Protein AF-A0A2N8DM18-F1 (afdb_monomer_lite)

Structure (mmCIF, N/CA/C/O backbone):
data_AF-A0A2N8DM18-F1
#
_entry.id   AF-A0A2N8DM18-F1
#
loop_
_atom_site.group_PDB
_atom_site.id
_atom_site.type_symbol
_atom_site.label_atom_id
_atom_site.label_alt_id
_atom_site.label_comp_id
_atom_site.label_asym_id
_atom_site.label_entity_id
_atom_site.label_seq_id
_atom_site.pdbx_PDB_ins_code
_atom_site.Cartn_x
_atom_site.Cartn_y
_atom_site.Cartn_z
_atom_site.occupancy
_atom_site.B_iso_or_equiv
_atom_site.auth_seq_id
_atom_site.auth_comp_id
_atom_site.auth_asym_id
_atom_site.auth_atom_id
_atom_site.pdbx_PDB_model_num
ATOM 1 N N . VAL A 1 1 ? -5.642 4.373 -10.695 1.00 96.88 1 VAL A N 1
ATOM 2 C CA . VAL A 1 1 ? -4.197 4.249 -10.357 1.00 96.88 1 VAL A CA 1
ATOM 3 C C . VAL A 1 1 ? -3.363 5.368 -10.979 1.00 96.88 1 VAL A C 1
ATOM 5 O O . VAL A 1 1 ? -3.244 5.444 -12.201 1.00 96.88 1 VAL A O 1
ATOM 8 N N . ILE A 1 2 ? -2.729 6.218 -10.164 1.00 98.44 2 ILE A N 1
ATOM 9 C CA . ILE A 1 2 ? -1.773 7.238 -10.633 1.00 98.44 2 ILE A CA 1
ATOM 10 C C . ILE A 1 2 ? -0.369 6.833 -10.178 1.00 98.44 2 ILE A C 1
ATOM 12 O O . ILE A 1 2 ? 0.016 7.042 -9.031 1.00 98.44 2 ILE A O 1
ATOM 16 N N . ALA A 1 3 ? 0.392 6.231 -11.091 1.00 97.88 3 ALA A N 1
ATOM 17 C CA . ALA A 1 3 ? 1.748 5.749 -10.846 1.00 97.88 3 ALA A CA 1
ATOM 18 C C . ALA A 1 3 ? 2.586 5.732 -12.137 1.00 97.88 3 ALA A C 1
ATOM 20 O O . ALA A 1 3 ? 2.045 5.844 -13.240 1.00 97.88 3 ALA A O 1
ATOM 21 N N . GLY A 1 4 ? 3.909 5.577 -12.007 1.00 96.94 4 GLY A N 1
ATOM 22 C CA . GLY A 1 4 ? 4.791 5.271 -13.144 1.00 96.94 4 GLY A CA 1
ATOM 23 C C . GLY A 1 4 ? 4.546 3.857 -13.690 1.00 96.94 4 GLY A C 1
ATOM 24 O O . GLY A 1 4 ? 4.042 3.011 -12.960 1.00 96.94 4 GLY A O 1
ATOM 25 N N . GLY A 1 5 ? 4.918 3.589 -14.950 1.00 97.88 5 GLY A N 1
ATOM 26 C CA . GLY A 1 5 ? 4.530 2.367 -15.680 1.00 97.88 5 GLY A CA 1
ATOM 27 C C . GLY A 1 5 ? 4.772 1.049 -14.932 1.00 97.88 5 GLY A C 1
ATOM 28 O O . GLY A 1 5 ? 3.845 0.258 -14.794 1.00 97.88 5 GLY A O 1
ATOM 29 N N . SER A 1 6 ? 5.974 0.845 -14.381 1.00 98.00 6 SER A N 1
ATOM 30 C CA . SER A 1 6 ? 6.309 -0.379 -13.637 1.00 98.00 6 SER A CA 1
ATOM 31 C C . SER A 1 6 ? 5.442 -0.579 -12.390 1.00 98.00 6 SER A C 1
ATOM 33 O O . S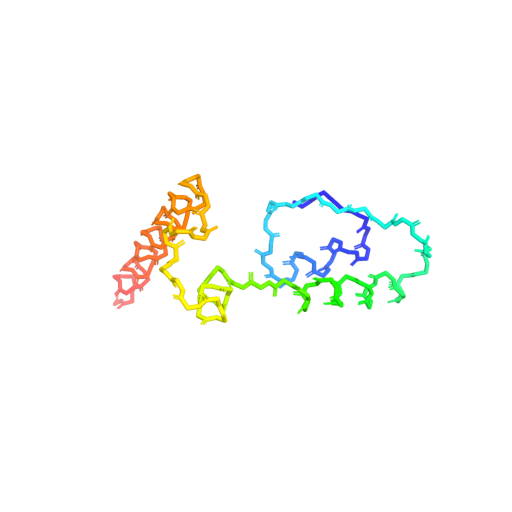ER A 1 6 ? 4.895 -1.656 -12.190 1.00 98.00 6 SER A O 1
ATOM 35 N N . ALA A 1 7 ? 5.283 0.462 -11.568 1.00 98.19 7 ALA A N 1
ATOM 36 C CA . ALA A 1 7 ? 4.465 0.391 -10.357 1.00 98.19 7 ALA A CA 1
ATOM 37 C C . ALA A 1 7 ? 2.968 0.277 -10.690 1.00 98.19 7 ALA A C 1
ATOM 39 O O . ALA A 1 7 ? 2.248 -0.465 -10.032 1.00 98.19 7 ALA A O 1
ATOM 40 N N . ARG A 1 8 ? 2.506 0.973 -11.741 1.00 98.56 8 ARG A N 1
ATOM 41 C CA . ARG A 1 8 ? 1.122 0.898 -12.225 1.00 98.56 8 ARG A CA 1
ATOM 42 C C . ARG A 1 8 ? 0.746 -0.534 -12.595 1.00 98.56 8 ARG A C 1
ATOM 44 O O . ARG A 1 8 ? -0.274 -1.002 -12.114 1.00 98.56 8 ARG A O 1
ATOM 51 N N . ALA A 1 9 ? 1.580 -1.225 -13.375 1.00 98.38 9 ALA A N 1
ATOM 52 C CA . ALA A 1 9 ? 1.311 -2.602 -13.787 1.00 98.38 9 ALA A CA 1
ATOM 53 C C . ALA A 1 9 ? 1.142 -3.546 -12.584 1.00 98.38 9 ALA A C 1
ATOM 55 O O . ALA A 1 9 ? 0.224 -4.358 -12.561 1.00 98.38 9 ALA A O 1
ATOM 56 N N . VAL A 1 10 ? 1.987 -3.406 -11.557 1.00 98.38 10 VAL A N 1
ATOM 57 C CA . VAL A 1 10 ? 1.871 -4.198 -10.321 1.00 98.38 10 VAL A CA 1
ATOM 58 C C . VAL A 1 10 ? 0.564 -3.889 -9.587 1.00 98.38 10 VAL A C 1
ATOM 60 O O . VAL A 1 10 ? -0.165 -4.809 -9.229 1.00 98.38 10 VAL A O 1
ATOM 63 N N . LEU A 1 11 ? 0.256 -2.606 -9.381 1.00 98.50 11 LEU A N 1
ATOM 64 C CA . LEU A 1 11 ? -0.921 -2.164 -8.625 1.00 98.50 11 LEU A CA 1
ATOM 65 C C . LEU A 1 11 ? -2.237 -2.540 -9.320 1.00 98.50 11 LEU A C 1
ATOM 67 O O . LEU A 1 11 ? -3.170 -2.979 -8.654 1.00 98.50 11 LEU A O 1
ATOM 71 N N . GLU A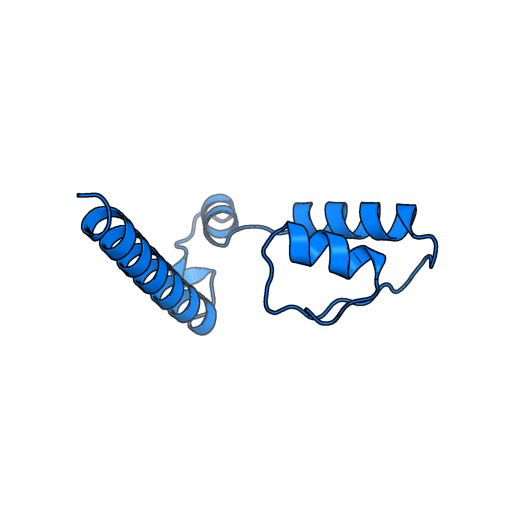 1 12 ? -2.301 -2.420 -10.647 1.00 98.44 12 GLU A N 1
ATOM 72 C CA . GLU A 1 12 ? -3.467 -2.832 -11.436 1.00 98.44 12 GLU A CA 1
ATOM 73 C C . GLU A 1 12 ? -3.675 -4.349 -11.376 1.00 98.44 12 GLU A C 1
ATOM 75 O O . GLU A 1 12 ? -4.790 -4.798 -11.119 1.00 98.44 12 GLU A O 1
ATOM 80 N N . CYS A 1 13 ? -2.609 -5.147 -11.521 1.00 98.06 13 CYS A N 1
ATOM 81 C CA . CYS A 1 13 ? -2.688 -6.604 -11.368 1.00 98.06 13 CYS A CA 1
ATOM 82 C C . CYS A 1 13 ? -3.081 -7.033 -9.947 1.00 98.06 13 CYS A C 1
ATOM 84 O O . CYS A 1 13 ? -3.727 -8.063 -9.777 1.00 98.06 13 CYS A O 1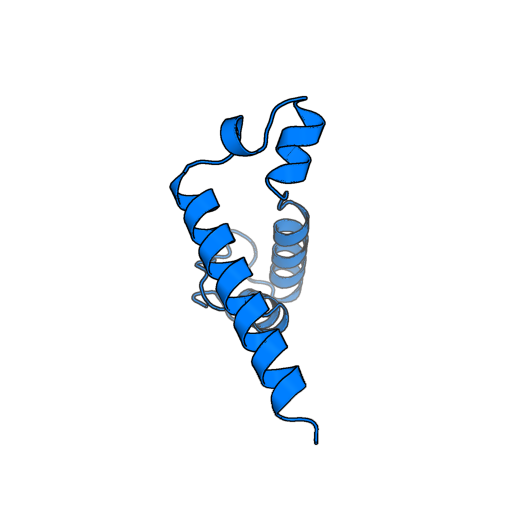
ATOM 86 N N . ALA A 1 14 ? -2.711 -6.250 -8.931 1.00 97.56 14 ALA A N 1
ATOM 87 C CA . ALA A 1 14 ? -3.118 -6.476 -7.547 1.00 97.56 14 ALA A CA 1
ATOM 88 C C . ALA A 1 14 ? -4.583 -6.079 -7.268 1.00 97.56 14 ALA A C 1
ATOM 90 O O . ALA A 1 14 ? -5.058 -6.275 -6.153 1.00 97.56 14 ALA A O 1
ATOM 91 N N . GLY A 1 15 ? -5.300 -5.515 -8.249 1.00 97.50 15 GLY A N 1
ATOM 92 C CA . GLY A 1 15 ? -6.686 -5.068 -8.088 1.00 97.50 15 GLY A CA 1
ATOM 93 C C . GLY A 1 15 ? -6.829 -3.735 -7.350 1.00 97.50 15 GLY A C 1
ATOM 94 O O . GLY A 1 15 ? -7.914 -3.400 -6.886 1.00 97.50 15 GLY A O 1
ATOM 95 N N . VAL A 1 16 ? -5.754 -2.951 -7.223 1.00 97.69 16 VAL A N 1
ATOM 96 C CA . VAL A 1 16 ? -5.826 -1.626 -6.602 1.00 97.69 16 VAL A CA 1
ATOM 97 C C . VAL A 1 16 ? -6.381 -0.635 -7.617 1.00 97.69 16 VAL A C 1
ATOM 99 O O . VAL A 1 16 ? -5.778 -0.399 -8.662 1.00 97.69 16 VAL A O 1
ATOM 102 N N . HIS A 1 17 ? -7.515 -0.017 -7.302 1.00 96.62 17 HIS A N 1
ATOM 103 C CA . HIS A 1 17 ? -8.176 0.927 -8.206 1.00 96.62 17 HIS A CA 1
ATOM 104 C C . HIS A 1 17 ? -7.727 2.374 -7.959 1.00 96.62 17 HIS A C 1
ATOM 106 O O . HIS A 1 17 ? -7.319 3.075 -8.896 1.00 96.62 17 HIS A O 1
ATOM 112 N N . ASP A 1 18 ? -7.681 2.786 -6.691 1.00 97.88 18 ASP A N 1
ATOM 113 C CA . ASP A 1 18 ? -7.426 4.167 -6.279 1.00 97.88 18 ASP A CA 1
ATOM 114 C C . ASP A 1 18 ? -6.190 4.273 -5.388 1.00 97.88 18 ASP A C 1
ATOM 116 O O . ASP A 1 18 ? -6.196 3.929 -4.210 1.00 97.88 18 ASP A O 1
ATOM 120 N N . VAL A 1 19 ? -5.095 4.756 -5.976 1.00 97.94 19 VAL A N 1
ATOM 121 C CA . VAL A 1 19 ? -3.810 4.941 -5.294 1.00 97.94 19 VAL A CA 1
ATOM 122 C C . VAL A 1 19 ? -2.957 5.970 -6.032 1.00 97.94 19 VAL A C 1
ATOM 124 O O . VAL A 1 19 ? -3.005 6.071 -7.266 1.00 97.94 19 VAL A O 1
ATOM 127 N N . LEU A 1 20 ? -2.156 6.712 -5.268 1.00 98.50 20 LEU A N 1
ATOM 128 C CA . LEU A 1 20 ? -1.092 7.584 -5.759 1.00 98.50 20 LEU A CA 1
ATOM 129 C C . LEU A 1 20 ? 0.256 6.950 -5.412 1.00 98.50 20 LEU A C 1
ATOM 131 O O . LEU A 1 20 ? 0.518 6.664 -4.247 1.00 98.50 20 LEU A O 1
ATOM 135 N N . ALA A 1 21 ? 1.128 6.759 -6.399 1.00 97.94 21 ALA A N 1
ATOM 136 C CA . ALA A 1 21 ? 2.471 6.237 -6.170 1.00 97.94 21 ALA A CA 1
ATOM 137 C C . ALA A 1 21 ? 3.512 6.962 -7.029 1.00 97.94 21 ALA A C 1
ATOM 139 O O . ALA A 1 21 ? 3.279 7.313 -8.189 1.00 97.94 21 ALA A O 1
ATOM 140 N N . LYS A 1 22 ? 4.709 7.153 -6.470 1.00 97.56 22 LYS A N 1
ATOM 141 C CA . LYS A 1 22 ? 5.835 7.790 -7.154 1.00 97.56 22 LYS A CA 1
ATOM 142 C C . LYS A 1 22 ? 7.137 7.076 -6.798 1.00 97.56 22 LYS A C 1
ATOM 144 O O . LYS A 1 22 ? 7.471 6.961 -5.628 1.00 97.56 22 LYS A O 1
ATOM 149 N N . SER A 1 23 ? 7.895 6.643 -7.809 1.00 96.69 23 SER A N 1
ATOM 150 C CA . SER A 1 23 ? 9.284 6.205 -7.603 1.00 96.69 23 SER A CA 1
ATOM 151 C C . SER A 1 23 ? 10.176 7.426 -7.355 1.00 96.69 23 SER A C 1
ATOM 153 O O . SER A 1 23 ? 10.159 8.367 -8.159 1.00 96.69 23 SER A O 1
ATOM 155 N N . LEU A 1 24 ? 10.921 7.403 -6.245 1.00 96.62 24 LEU A N 1
ATOM 156 C CA . LEU A 1 24 ? 11.820 8.476 -5.789 1.00 96.62 24 LEU A CA 1
ATOM 157 C C . LEU A 1 24 ? 13.312 8.142 -5.959 1.00 96.62 24 LEU A C 1
ATOM 159 O O . LEU A 1 24 ? 14.160 8.977 -5.664 1.00 96.62 24 LEU A O 1
ATOM 163 N N . GLY A 1 25 ? 13.634 6.926 -6.402 1.00 93.88 25 GLY A N 1
ATOM 164 C CA . GLY A 1 25 ? 15.005 6.438 -6.526 1.00 93.88 25 GLY A CA 1
ATOM 165 C C . GLY A 1 25 ? 15.333 6.025 -7.955 1.00 93.88 25 GLY A C 1
ATOM 166 O O . GLY A 1 25 ? 15.245 6.819 -8.890 1.00 93.88 25 GLY A O 1
ATOM 167 N N . SER A 1 26 ? 15.721 4.760 -8.123 1.00 94.12 26 SER A N 1
ATOM 168 C CA . SER A 1 26 ? 16.064 4.200 -9.430 1.00 94.12 26 SER A CA 1
ATOM 169 C C . SER A 1 26 ? 14.907 4.309 -10.433 1.00 94.12 26 SER A C 1
ATOM 171 O O . SER A 1 26 ? 13.742 4.083 -10.098 1.00 94.12 26 SER A O 1
ATOM 173 N N . SER A 1 27 ? 15.248 4.602 -11.689 1.00 94.44 27 SER A N 1
ATOM 174 C CA . SER A 1 27 ? 14.339 4.514 -12.837 1.00 94.44 27 SER A CA 1
ATOM 175 C C . SER A 1 27 ? 14.377 3.147 -13.531 1.00 94.44 27 SER A C 1
ATOM 177 O O . SER A 1 27 ? 13.628 2.926 -14.481 1.00 94.44 27 SER A O 1
ATOM 179 N N . ASN A 1 28 ? 15.230 2.218 -13.077 1.00 97.94 28 ASN A N 1
ATOM 180 C CA . ASN A 1 28 ? 15.285 0.869 -13.629 1.00 97.94 28 ASN A CA 1
ATOM 181 C C . ASN A 1 28 ? 13.990 0.107 -13.309 1.00 97.94 28 ASN A C 1
ATOM 183 O O . ASN A 1 28 ? 13.608 -0.018 -12.146 1.00 97.94 28 ASN A O 1
ATOM 187 N N . ALA A 1 29 ? 13.339 -0.429 -14.343 1.00 98.06 29 ALA A N 1
ATOM 188 C CA . ALA A 1 29 ? 12.016 -1.029 -14.213 1.00 98.06 29 ALA A CA 1
ATOM 189 C C . ALA A 1 29 ? 11.971 -2.196 -13.215 1.00 98.06 29 ALA A C 1
ATOM 191 O O . ALA A 1 29 ? 11.040 -2.248 -12.418 1.00 98.06 29 ALA A O 1
ATOM 192 N N . ILE A 1 30 ? 12.973 -3.082 -13.224 1.00 98.19 30 ILE A N 1
ATOM 193 C CA . ILE A 1 30 ? 13.035 -4.250 -12.330 1.00 98.19 30 ILE A CA 1
ATOM 194 C C . ILE A 1 30 ? 13.113 -3.788 -10.874 1.00 98.19 30 ILE A C 1
ATOM 196 O O . ILE A 1 30 ? 12.333 -4.236 -10.038 1.00 98.19 30 ILE A O 1
ATOM 200 N N . ASN A 1 31 ? 13.986 -2.822 -10.584 1.00 98.19 31 ASN A N 1
ATOM 201 C CA . ASN A 1 31 ? 14.136 -2.293 -9.229 1.00 98.19 31 ASN A CA 1
ATOM 202 C C . ASN A 1 31 ? 12.869 -1.581 -8.742 1.00 98.19 31 ASN A C 1
ATOM 204 O O . ASN A 1 31 ? 12.527 -1.686 -7.570 1.00 98.19 31 ASN A O 1
ATOM 208 N N . VAL A 1 32 ? 12.152 -0.880 -9.628 1.00 98.44 32 VAL A N 1
ATOM 209 C CA . VAL A 1 32 ? 10.869 -0.252 -9.271 1.00 98.44 32 VAL A CA 1
ATOM 210 C C . VAL A 1 32 ? 9.804 -1.306 -8.973 1.00 98.44 32 VAL A C 1
ATOM 212 O O . VAL A 1 32 ? 9.039 -1.122 -8.031 1.00 98.44 32 VAL A O 1
ATOM 215 N N . VAL A 1 33 ? 9.753 -2.407 -9.731 1.00 98.38 33 VAL A N 1
ATOM 216 C CA . VAL A 1 33 ? 8.840 -3.524 -9.437 1.00 98.38 33 VAL A CA 1
ATOM 217 C C . VAL A 1 33 ? 9.164 -4.133 -8.075 1.00 98.38 33 VAL A C 1
ATOM 219 O O . VAL A 1 33 ? 8.263 -4.212 -7.246 1.00 98.38 33 VAL A O 1
ATOM 222 N N . HIS A 1 34 ? 10.428 -4.481 -7.805 1.00 98.38 34 HIS A N 1
ATOM 223 C CA . HIS A 1 34 ? 10.835 -5.023 -6.501 1.00 98.38 34 HIS A CA 1
ATOM 224 C C . HIS A 1 34 ? 10.489 -4.067 -5.358 1.00 98.38 34 HIS A C 1
ATOM 226 O O . HIS A 1 34 ? 9.796 -4.461 -4.432 1.00 98.38 34 HIS A O 1
ATOM 232 N N . ALA A 1 35 ? 10.838 -2.783 -5.479 1.00 98.38 35 ALA A N 1
ATOM 233 C CA . ALA A 1 35 ? 10.501 -1.790 -4.461 1.00 98.38 35 ALA A CA 1
ATOM 234 C C . ALA A 1 35 ? 8.981 -1.624 -4.263 1.00 98.38 35 ALA A C 1
ATOM 236 O O . ALA A 1 35 ? 8.533 -1.351 -3.154 1.00 98.38 35 ALA A O 1
ATOM 237 N N . THR A 1 36 ? 8.178 -1.787 -5.323 1.00 98.25 36 THR A N 1
ATOM 238 C CA . THR A 1 36 ? 6.709 -1.745 -5.223 1.00 98.25 36 THR A CA 1
ATOM 239 C C . THR A 1 36 ? 6.184 -2.958 -4.456 1.00 98.25 36 THR A C 1
ATOM 241 O O . THR A 1 36 ? 5.328 -2.799 -3.591 1.00 98.25 36 THR A O 1
ATOM 244 N N . VAL A 1 37 ? 6.711 -4.155 -4.732 1.00 98.44 37 VAL A N 1
ATOM 245 C CA . VAL A 1 37 ? 6.349 -5.382 -4.006 1.00 98.44 37 VAL A CA 1
ATOM 246 C C . VAL A 1 37 ? 6.771 -5.289 -2.538 1.00 98.44 37 VAL A C 1
ATOM 248 O O . VAL A 1 37 ? 5.949 -5.541 -1.661 1.00 98.44 37 VAL A O 1
ATOM 251 N N . ASP A 1 38 ? 7.996 -4.845 -2.262 1.00 98.44 38 ASP A N 1
ATOM 252 C CA . ASP A 1 38 ? 8.505 -4.667 -0.898 1.00 98.44 38 ASP A CA 1
ATOM 253 C C . ASP A 1 38 ? 7.662 -3.653 -0.107 1.00 98.44 38 ASP A C 1
ATOM 255 O O . ASP A 1 38 ? 7.409 -3.844 1.081 1.00 98.44 38 ASP A O 1
ATOM 259 N N . ALA A 1 39 ? 7.197 -2.577 -0.753 1.00 98.19 39 ALA A N 1
ATOM 260 C CA . ALA A 1 39 ? 6.315 -1.594 -0.125 1.00 98.19 39 ALA A CA 1
ATOM 261 C C . ALA A 1 39 ? 4.937 -2.183 0.214 1.00 98.19 39 ALA A C 1
ATOM 263 O O . ALA A 1 39 ? 4.402 -1.895 1.282 1.00 98.19 39 ALA A O 1
ATOM 264 N N . LEU A 1 40 ? 4.375 -3.024 -0.661 1.00 98.12 40 LEU A N 1
ATOM 265 C CA . LEU A 1 40 ? 3.108 -3.714 -0.397 1.00 98.12 40 LEU A CA 1
ATOM 266 C C . LEU A 1 40 ? 3.233 -4.706 0.767 1.00 98.12 40 LEU A C 1
ATOM 268 O O . LEU A 1 40 ? 2.316 -4.811 1.571 1.00 98.12 40 LEU A O 1
ATOM 272 N N . GLN A 1 41 ? 4.373 -5.390 0.895 1.00 98.19 41 GLN A N 1
ATOM 273 C CA . GLN A 1 41 ? 4.642 -6.320 2.000 1.00 98.19 41 GLN A CA 1
ATOM 274 C C . GLN A 1 41 ? 4.801 -5.634 3.362 1.00 98.19 41 GLN A C 1
ATOM 276 O O . GLN A 1 41 ? 4.655 -6.283 4.393 1.00 98.19 41 GLN A O 1
ATOM 281 N N . GLN A 1 42 ? 5.122 -4.340 3.380 1.00 98.31 42 GLN A N 1
ATOM 282 C CA . GLN A 1 42 ? 5.232 -3.550 4.610 1.00 98.31 42 GLN A CA 1
ATOM 283 C C . GLN A 1 42 ? 3.885 -3.018 5.111 1.00 98.31 42 GLN A C 1
ATOM 285 O O . GLN A 1 42 ? 3.831 -2.446 6.201 1.00 98.31 42 GLN A O 1
ATOM 290 N N . LEU A 1 43 ? 2.811 -3.156 4.328 1.00 97.75 43 LEU A N 1
ATOM 291 C CA . LEU A 1 43 ? 1.475 -2.777 4.771 1.00 97.75 43 LEU A CA 1
ATOM 292 C C . LEU A 1 43 ? 0.997 -3.741 5.860 1.00 97.75 43 LEU A C 1
ATOM 294 O O . LEU A 1 43 ? 1.200 -4.948 5.772 1.00 97.75 43 LEU A O 1
ATOM 298 N N . GLU A 1 44 ? 0.340 -3.194 6.878 1.00 96.69 44 GLU A N 1
ATOM 299 C CA . GLU A 1 44 ? -0.216 -3.955 7.995 1.00 96.69 44 GLU A CA 1
ATOM 300 C C . GLU A 1 44 ? -1.723 -3.710 8.074 1.00 96.69 44 GLU A C 1
ATOM 302 O O . GLU A 1 44 ? -2.181 -2.571 7.929 1.00 96.69 44 GLU A O 1
ATOM 307 N N . GLU A 1 45 ? -2.492 -4.763 8.344 1.00 96.00 45 GLU A N 1
ATOM 308 C CA . GLU A 1 45 ? -3.929 -4.626 8.585 1.00 96.00 45 GLU A CA 1
ATOM 309 C C . GLU A 1 45 ? -4.180 -4.030 9.988 1.00 96.00 45 GLU A C 1
ATOM 311 O O . GLU A 1 45 ? -3.455 -4.346 10.947 1.00 96.00 45 GLU A O 1
ATOM 316 N N . PRO A 1 46 ? -5.209 -3.180 10.162 1.00 95.81 46 PRO A N 1
ATOM 317 C CA . PRO A 1 46 ? -5.523 -2.564 11.452 1.00 95.81 46 PRO A CA 1
ATOM 318 C C . PRO A 1 46 ? -5.688 -3.574 12.600 1.00 95.81 46 PRO A C 1
ATOM 320 O O . PRO A 1 46 ? -5.262 -3.310 13.728 1.00 95.81 46 PRO A O 1
ATOM 323 N N . GLU A 1 47 ? -6.248 -4.752 12.316 1.00 95.12 47 GLU A N 1
ATOM 324 C CA . GLU A 1 47 ? -6.460 -5.850 13.261 1.00 95.12 47 GLU A CA 1
ATOM 325 C C . GLU A 1 47 ? -5.140 -6.426 13.782 1.00 95.12 47 GLU A C 1
ATOM 327 O O . GLU A 1 47 ? -5.028 -6.796 14.954 1.00 95.12 47 GLU A O 1
ATOM 332 N N . GLU A 1 48 ? -4.117 -6.498 12.932 1.00 96.81 48 GLU A N 1
ATOM 333 C CA . GLU A 1 48 ? -2.803 -7.006 13.317 1.00 96.81 48 GLU A CA 1
ATOM 334 C C . GLU A 1 48 ? -2.084 -6.029 14.236 1.00 96.81 48 GLU A C 1
ATOM 336 O O . GLU A 1 48 ? -1.501 -6.432 15.249 1.00 96.81 48 GLU A O 1
ATOM 341 N N . VAL A 1 49 ? -2.189 -4.733 13.933 1.00 97.25 49 VAL A N 1
ATOM 342 C CA . VAL A 1 49 ? -1.655 -3.668 14.783 1.00 97.25 49 VAL A CA 1
ATOM 343 C C . VAL A 1 49 ? -2.363 -3.658 16.138 1.00 97.25 49 VAL A C 1
ATOM 345 O O . VAL A 1 49 ? -1.692 -3.564 17.170 1.00 97.25 49 VAL A O 1
ATOM 348 N N . ALA A 1 50 ? -3.689 -3.800 16.153 1.00 97.25 50 ALA A N 1
ATOM 349 C CA . ALA A 1 50 ? -4.490 -3.873 17.372 1.00 97.25 50 ALA A CA 1
ATOM 350 C C . ALA A 1 50 ? -4.128 -5.086 18.232 1.00 97.25 50 ALA A C 1
ATOM 352 O O . ALA A 1 50 ? -3.811 -4.930 19.415 1.00 97.25 50 ALA A O 1
ATOM 353 N N . ARG A 1 51 ? -4.033 -6.272 17.618 1.00 97.12 51 ARG A N 1
ATOM 354 C CA . ARG A 1 51 ? -3.604 -7.510 18.280 1.00 97.12 51 ARG A CA 1
ATOM 355 C C . ARG A 1 51 ? -2.206 -7.378 18.878 1.00 97.12 51 ARG A C 1
ATOM 357 O O . ARG A 1 51 ? -2.009 -7.704 20.046 1.00 97.12 51 ARG A O 1
ATOM 364 N N . ARG A 1 52 ? -1.241 -6.857 18.113 1.00 97.44 52 ARG A N 1
ATOM 365 C CA . ARG A 1 52 ? 0.141 -6.650 18.579 1.00 97.44 52 ARG A CA 1
ATOM 366 C C . ARG A 1 52 ? 0.222 -5.665 19.746 1.00 97.44 52 ARG A C 1
ATOM 368 O O . ARG A 1 52 ? 1.105 -5.792 20.588 1.00 97.44 52 ARG A O 1
ATOM 375 N N . ARG A 1 53 ? -0.680 -4.680 19.795 1.00 97.00 53 ARG A N 1
ATOM 376 C CA . ARG A 1 53 ? -0.733 -3.650 20.845 1.00 97.00 53 ARG A CA 1
ATOM 377 C C . ARG A 1 53 ? -1.680 -3.991 22.003 1.00 97.00 53 ARG A C 1
ATOM 379 O O . ARG A 1 53 ? -1.732 -3.213 22.951 1.00 97.00 53 ARG A O 1
ATOM 386 N N . GLY A 1 54 ? -2.404 -5.112 21.942 1.00 96.50 54 GLY A N 1
ATOM 387 C CA . GLY A 1 54 ? -3.350 -5.539 22.978 1.00 96.50 54 GLY A CA 1
ATOM 388 C C . GLY A 1 54 ? -4.547 -4.598 23.153 1.00 96.50 54 GLY A C 1
ATOM 389 O O . GLY A 1 54 ? -5.010 -4.407 24.274 1.00 96.50 54 GLY A O 1
ATOM 390 N N . LYS A 1 55 ? -5.008 -3.967 22.069 1.00 96.62 55 LYS A N 1
ATOM 391 C CA . LYS A 1 55 ? -6.134 -3.018 22.063 1.00 96.62 55 LYS A CA 1
ATOM 392 C C . LYS A 1 55 ? -7.214 -3.463 21.081 1.00 96.62 55 LYS A C 1
ATOM 394 O O . LYS A 1 55 ? -6.973 -4.357 20.270 1.00 96.62 55 LYS A O 1
ATOM 399 N N . SER A 1 56 ? -8.389 -2.846 21.157 1.00 95.69 56 SER A N 1
ATOM 400 C CA . SER A 1 56 ? -9.435 -3.024 20.148 1.00 95.69 56 SER A CA 1
ATOM 401 C C . SER A 1 56 ? -9.043 -2.339 18.832 1.00 95.69 56 SER A C 1
ATOM 403 O O . SER A 1 56 ? -8.140 -1.496 18.798 1.00 95.69 56 SER A O 1
ATOM 405 N N . VAL A 1 57 ? -9.703 -2.702 17.731 1.00 94.69 57 VAL A N 1
ATOM 406 C CA . VAL A 1 57 ? -9.457 -2.065 16.425 1.00 94.69 57 VAL A CA 1
ATOM 407 C C . VAL A 1 57 ? -9.970 -0.627 16.442 1.00 94.69 57 VAL A C 1
ATOM 409 O O . VAL A 1 57 ? -9.338 0.258 15.873 1.00 94.69 57 VAL A O 1
ATOM 412 N N . GLU A 1 58 ? -11.058 -0.377 17.169 1.00 94.94 58 GLU A N 1
ATOM 413 C CA . GLU A 1 58 ? -11.675 0.933 17.360 1.00 94.94 58 GLU A CA 1
ATOM 414 C C . GLU A 1 58 ? -10.743 1.925 18.068 1.00 94.94 58 GLU A C 1
ATOM 416 O O . GLU A 1 58 ? -10.770 3.117 17.765 1.00 94.94 58 GLU A O 1
ATOM 421 N N . ASP A 1 59 ? -9.881 1.437 18.966 1.00 95.56 59 ASP A N 1
ATOM 422 C CA . ASP A 1 59 ? -8.890 2.257 19.672 1.00 95.56 59 ASP A CA 1
ATOM 423 C C . ASP A 1 59 ? -7.655 2.583 18.811 1.00 95.56 59 ASP A C 1
ATOM 425 O O . ASP A 1 59 ? -6.863 3.466 19.158 1.00 95.56 59 ASP A O 1
ATOM 429 N N . ILE A 1 60 ? -7.433 1.837 17.725 1.00 95.88 60 ILE A N 1
ATOM 430 C CA . ILE A 1 60 ? -6.238 1.937 16.875 1.00 95.88 60 ILE A CA 1
ATOM 431 C C . ILE A 1 60 ? -6.534 2.647 15.558 1.00 95.88 60 ILE A C 1
ATOM 433 O O . ILE A 1 60 ? -5.733 3.474 15.115 1.00 95.88 60 ILE A O 1
ATOM 437 N N . ALA A 1 61 ? -7.649 2.309 14.916 1.00 95.81 61 ALA A N 1
ATOM 438 C CA . ALA A 1 61 ? -7.999 2.786 13.591 1.00 95.81 61 ALA A CA 1
ATOM 439 C C . ALA A 1 61 ? -8.868 4.055 13.661 1.00 95.81 61 ALA A C 1
ATOM 441 O O . ALA A 1 61 ? -9.812 4.134 14.447 1.00 95.81 61 ALA A O 1
ATOM 442 N N . PRO A 1 62 ? -8.609 5.064 12.813 1.00 96.50 62 PRO A N 1
ATOM 443 C CA . PRO A 1 62 ? -9.420 6.273 12.778 1.00 96.50 62 PRO A CA 1
ATOM 444 C C . PRO A 1 62 ? -10.835 5.995 12.243 1.00 96.50 62 PRO A C 1
ATOM 446 O O . PRO A 1 62 ? -11.030 5.192 11.331 1.00 96.50 62 PRO A O 1
ATOM 449 N N . ALA A 1 63 ? -11.826 6.753 12.723 1.00 94.88 63 ALA A N 1
ATOM 450 C CA . ALA A 1 63 ? -13.241 6.562 12.372 1.00 94.88 63 ALA A CA 1
ATOM 451 C C . ALA A 1 63 ? -1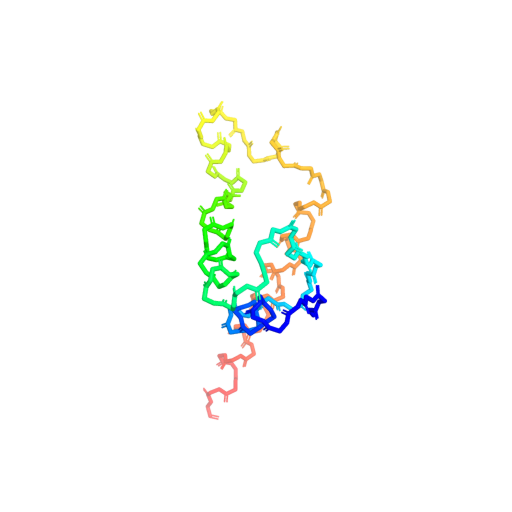3.542 6.616 10.860 1.00 94.88 63 ALA A C 1
ATOM 453 O O . ALA A 1 63 ? -14.471 5.970 10.383 1.00 94.88 63 ALA A O 1
ATOM 454 N N . ALA A 1 64 ? -12.773 7.384 10.082 1.00 96.19 64 ALA A N 1
ATOM 455 C CA . ALA A 1 64 ? -12.918 7.411 8.626 1.00 96.19 64 ALA A CA 1
ATOM 456 C C . ALA A 1 64 ? -12.588 6.054 7.982 1.00 96.19 64 ALA A C 1
ATOM 458 O O . ALA A 1 64 ? -13.313 5.613 7.098 1.00 96.19 64 ALA A O 1
ATOM 459 N N . MET A 1 65 ? -11.548 5.375 8.471 1.00 94.94 65 MET A N 1
ATOM 460 C CA . MET A 1 65 ? -11.130 4.063 7.978 1.00 94.94 65 MET A CA 1
ATOM 461 C C . MET A 1 65 ? -12.147 2.981 8.346 1.00 94.94 65 MET A C 1
ATOM 463 O O . MET A 1 65 ? -12.505 2.173 7.499 1.00 94.94 65 MET A O 1
ATOM 467 N N . LEU A 1 66 ? -12.668 3.007 9.577 1.00 93.94 66 LEU A N 1
ATOM 468 C CA . LEU A 1 66 ? -13.687 2.053 10.029 1.00 93.94 66 LEU A CA 1
ATOM 469 C C . LEU A 1 66 ? -14.983 2.161 9.217 1.00 93.94 66 LEU A C 1
ATOM 471 O O . LEU A 1 66 ? -15.574 1.148 8.854 1.00 93.94 66 LEU A O 1
ATOM 475 N N . ARG A 1 67 ? -15.406 3.390 8.890 1.00 94.62 67 ARG A N 1
ATOM 476 C CA . ARG A 1 67 ? -16.557 3.620 8.004 1.00 94.62 67 ARG A CA 1
ATOM 477 C C . ARG A 1 67 ? -16.306 3.073 6.604 1.00 94.62 67 ARG A C 1
ATOM 479 O O . ARG A 1 67 ? -17.119 2.296 6.123 1.00 94.62 67 ARG A O 1
ATOM 486 N N . ALA A 1 68 ? -15.156 3.398 6.010 1.00 94.44 68 ALA A N 1
ATOM 487 C CA . ALA A 1 68 ? -14.788 2.893 4.690 1.00 94.44 68 ALA A CA 1
ATOM 488 C C . ALA A 1 68 ? -14.721 1.355 4.652 1.00 94.44 68 ALA A C 1
ATOM 490 O O . ALA A 1 68 ? -15.169 0.746 3.686 1.00 94.44 68 ALA A O 1
ATOM 491 N N . ARG A 1 69 ? -14.212 0.710 5.714 1.00 91.62 69 ARG A N 1
ATOM 492 C CA . ARG A 1 69 ? -14.178 -0.757 5.817 1.00 91.62 69 ARG A CA 1
ATOM 493 C C . ARG A 1 69 ? -15.582 -1.347 5.873 1.00 91.62 69 ARG A C 1
ATOM 495 O O . ARG A 1 69 ? -15.874 -2.267 5.124 1.00 91.62 69 ARG A O 1
ATOM 502 N N . LYS A 1 70 ? -16.460 -0.776 6.702 1.00 92.44 70 LYS A N 1
ATOM 503 C CA . LYS A 1 70 ? -17.856 -1.208 6.801 1.00 92.44 70 LYS A CA 1
ATOM 504 C C . LYS A 1 70 ? -18.581 -1.087 5.457 1.00 92.44 70 LYS A C 1
ATOM 506 O O . LYS A 1 70 ? -19.236 -2.034 5.041 1.00 92.44 70 LYS A O 1
ATOM 511 N N . GLU A 1 71 ? -18.425 0.042 4.770 1.00 93.31 71 GLU A N 1
ATOM 512 C CA . GLU A 1 71 ? -18.991 0.262 3.432 1.00 93.31 71 GLU A CA 1
ATOM 513 C C . GLU A 1 71 ? -18.458 -0.769 2.422 1.00 93.31 71 GLU A C 1
ATOM 515 O O . GLU A 1 71 ? -19.227 -1.330 1.642 1.00 93.31 71 GLU A O 1
ATOM 520 N N . ALA A 1 72 ? -17.156 -1.071 2.466 1.00 89.88 72 ALA A N 1
ATOM 521 C CA . ALA A 1 72 ? -16.540 -2.078 1.607 1.00 89.88 72 ALA A CA 1
ATOM 522 C C . ALA A 1 72 ? -17.039 -3.502 1.909 1.00 89.88 72 ALA A C 1
ATOM 524 O O . ALA A 1 72 ? -17.320 -4.257 0.979 1.00 89.88 72 ALA A O 1
ATOM 525 N N . ASP A 1 73 ? -17.187 -3.868 3.184 1.00 88.94 73 ASP A N 1
ATOM 526 C CA . ASP A 1 73 ? -17.695 -5.178 3.601 1.00 88.94 73 ASP A CA 1
ATOM 527 C C . ASP A 1 73 ? -19.173 -5.354 3.220 1.00 88.94 73 ASP A C 1
ATOM 529 O O . ASP A 1 73 ? -19.570 -6.426 2.759 1.00 88.94 73 ASP A O 1
ATOM 5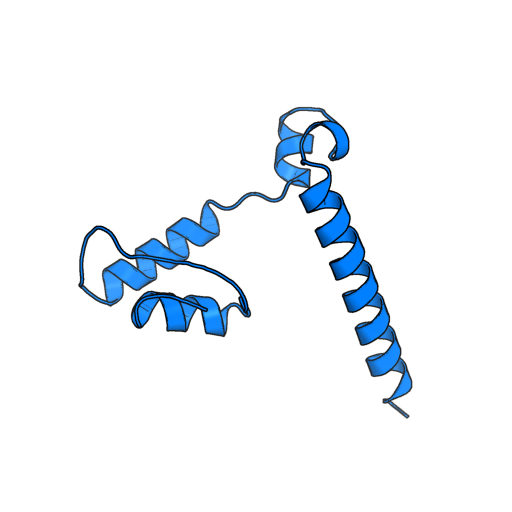33 N N . GLU A 1 74 ? -19.983 -4.300 3.353 1.00 89.69 74 GLU A N 1
ATOM 534 C CA . GLU A 1 74 ? -21.383 -4.275 2.917 1.00 89.69 74 GLU A CA 1
ATOM 535 C C 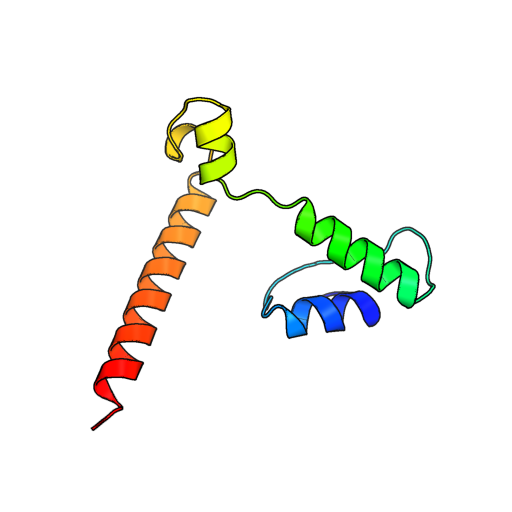. GLU A 1 74 ? -21.498 -4.407 1.392 1.00 89.69 74 GLU A C 1
ATOM 537 O O . GLU A 1 74 ? -22.277 -5.228 0.903 1.00 89.69 74 GLU A O 1
ATOM 542 N N . ALA A 1 75 ? -20.675 -3.674 0.635 1.00 86.75 75 ALA A N 1
ATOM 543 C CA . ALA A 1 75 ? -20.613 -3.793 -0.820 1.00 86.75 75 ALA A CA 1
ATOM 544 C C . ALA A 1 75 ? -20.159 -5.195 -1.262 1.00 86.75 75 ALA A C 1
ATOM 546 O O . ALA A 1 75 ? -20.756 -5.793 -2.159 1.00 86.75 75 ALA A O 1
ATOM 547 N N . ALA A 1 76 ? -19.148 -5.764 -0.598 1.00 86.44 76 ALA A N 1
ATOM 548 C CA . ALA A 1 76 ? -18.676 -7.118 -0.868 1.00 86.44 76 ALA A CA 1
ATOM 549 C C . ALA A 1 76 ? -19.734 -8.177 -0.517 1.00 86.44 76 ALA A C 1
ATOM 551 O O . ALA A 1 76 ? -19.883 -9.168 -1.234 1.00 86.44 76 ALA A O 1
ATOM 552 N N . ALA A 1 77 ? -20.486 -7.985 0.570 1.00 85.56 77 ALA A N 1
ATOM 553 C CA . ALA A 1 77 ? -21.589 -8.864 0.942 1.00 85.56 77 ALA A CA 1
ATOM 554 C C . ALA A 1 77 ? -22.725 -8.812 -0.090 1.00 85.56 77 ALA A C 1
ATOM 556 O O . ALA A 1 77 ? -23.226 -9.867 -0.478 1.00 85.56 77 ALA A O 1
ATOM 557 N N . ALA A 1 78 ? -23.083 -7.619 -0.574 1.00 85.12 78 ALA A N 1
ATOM 558 C CA . ALA A 1 78 ? -24.094 -7.436 -1.613 1.00 85.12 78 ALA A CA 1
ATOM 559 C C . ALA A 1 78 ? -23.683 -8.103 -2.938 1.00 85.12 78 ALA A C 1
ATOM 561 O O . ALA A 1 78 ? -24.440 -8.910 -3.474 1.00 85.12 78 ALA A O 1
ATOM 562 N N . ALA A 1 79 ? -22.449 -7.875 -3.400 1.00 82.88 79 ALA A N 1
ATOM 563 C CA . ALA A 1 79 ? -21.926 -8.496 -4.620 1.00 82.88 79 ALA A CA 1
ATOM 564 C C . ALA A 1 79 ? -21.934 -10.036 -4.540 1.00 82.88 79 ALA A C 1
ATOM 566 O O . ALA A 1 79 ? -22.339 -10.719 -5.479 1.00 82.88 79 ALA A O 1
ATOM 567 N N . ARG A 1 80 ? -21.570 -10.602 -3.379 1.00 80.44 80 ARG A N 1
ATOM 568 C CA . ARG A 1 80 ? -21.635 -12.056 -3.133 1.00 80.44 80 ARG A CA 1
ATOM 569 C C . ARG A 1 80 ? -23.068 -12.603 -3.113 1.00 80.44 80 ARG A C 1
ATOM 571 O O . ARG A 1 80 ? -23.258 -13.792 -3.368 1.00 80.44 80 ARG A O 1
ATOM 578 N N . MET A 1 81 ? -24.067 -11.792 -2.756 1.00 73.75 81 MET A N 1
ATOM 579 C CA . MET A 1 81 ? -25.478 -12.195 -2.816 1.00 73.75 81 MET A CA 1
ATOM 580 C C . MET A 1 81 ? -25.998 -12.197 -4.254 1.00 73.75 81 MET A C 1
ATOM 582 O O . MET A 1 81 ? -26.707 -13.128 -4.630 1.00 73.75 81 MET A O 1
ATOM 586 N N . GLU A 1 82 ? -25.603 -11.214 -5.063 1.00 72.00 82 GLU A N 1
ATOM 587 C CA . GLU A 1 82 ? -25.946 -11.149 -6.488 1.00 72.00 82 GLU A CA 1
ATOM 588 C C . GLU A 1 82 ? -25.326 -12.310 -7.277 1.00 72.00 82 GLU A C 1
ATOM 590 O O . GLU A 1 82 ? -26.020 -12.967 -8.052 1.00 72.00 82 GLU A O 1
ATOM 595 N N . GLU A 1 83 ? -24.061 -12.647 -7.010 1.00 71.56 83 GLU A N 1
ATOM 596 C CA . GLU A 1 83 ? -23.384 -13.790 -7.638 1.00 71.56 83 GLU A CA 1
ATOM 597 C C . GLU A 1 83 ? -24.082 -15.125 -7.316 1.00 71.56 83 GLU A C 1
ATOM 599 O O . GLU A 1 83 ? -24.239 -15.979 -8.184 1.00 71.56 83 GLU A O 1
ATOM 604 N N . LYS A 1 84 ? -24.587 -15.293 -6.086 1.00 64.31 84 LYS A N 1
ATOM 605 C CA . LYS A 1 84 ? -25.361 -16.483 -5.690 1.00 64.31 84 LYS A CA 1
ATOM 606 C C . LYS A 1 84 ? -26.778 -16.514 -6.265 1.00 64.31 84 LYS A C 1
ATOM 608 O O . LYS A 1 84 ? -27.350 -17.594 -6.368 1.00 64.31 84 LYS A O 1
ATOM 613 N N . ALA A 1 85 ? -27.350 -15.362 -6.609 1.00 64.38 85 ALA A N 1
ATOM 614 C CA . ALA A 1 85 ? -28.686 -15.258 -7.191 1.00 64.38 85 ALA A CA 1
ATOM 615 C C . ALA A 1 85 ? -28.690 -15.438 -8.722 1.00 64.38 85 ALA A C 1
ATOM 617 O O . ALA A 1 85 ? -29.705 -15.851 -9.275 1.00 64.38 85 ALA A O 1
ATOM 618 N N . GLY A 1 86 ? -27.570 -15.149 -9.398 1.00 54.19 86 GLY A N 1
ATOM 619 C CA . GLY A 1 86 ? -27.403 -15.283 -10.853 1.00 54.19 86 GLY A CA 1
ATOM 620 C C . GLY A 1 86 ? -26.954 -16.665 -11.347 1.00 54.19 86 GLY A C 1
ATOM 621 O O . GLY A 1 86 ? -26.850 -16.869 -12.554 1.00 54.19 86 GLY A O 1
ATOM 622 N N . VAL A 1 87 ? -26.688 -17.613 -10.442 1.00 53.66 87 VAL A N 1
ATOM 623 C CA . VAL A 1 87 ? -26.388 -19.017 -10.766 1.00 53.66 87 VAL A CA 1
ATOM 624 C C . VAL A 1 87 ? -27.646 -19.854 -10.519 1.00 53.66 87 VAL A C 1
ATOM 626 O O . VAL A 1 87 ? -27.798 -20.468 -9.467 1.00 53.66 87 VAL A O 1
ATOM 629 N N . ASN A 1 88 ? -28.577 -19.827 -11.473 1.00 46.53 88 ASN A N 1
ATOM 630 C CA . ASN A 1 88 ? -29.603 -20.851 -11.705 1.00 46.53 88 ASN A CA 1
ATOM 631 C C . ASN A 1 88 ? -30.059 -20.779 -13.162 1.00 46.53 88 ASN A C 1
ATOM 633 O O . ASN A 1 88 ? -30.478 -19.679 -13.586 1.00 46.53 88 ASN A O 1
#

pLDDT: mean 92.64, std 10.58, range [46.53, 98.56]

Secondary structure (DSSP, 8-state):
-B--HHHHHHHHHTT--S-B----S---HHHHHHHHHHHHHT---HHHHHHHHTS-STTTS-HHHHHHHHHHHHHHHHHHHHHHHS--

Radius of gyration: 17.28 Å; chains: 1; bounding box: 46×29×39 Å

Sequence (88 aa):
VIAGGSARAVLECAGVHDVLAKSLGSSNAINVVHATVDALQQLEEPEEVARRRGKSVEDIAPAAMLRARKEADEAAAAARMEEKAGVN

Foldseek 3Di:
DAEPDLLVVVCVVVVNDDDHDYDPDDPDSVVVNVVSVVVVVPDDDLVVVCVVVVHDSPVRDDPVVVVVVVVVVVVVVVVVVVVVVPPD